Protein AF-A0A821JAG0-F1 (afdb_monomer_lite)

Radius of gyration: 14.78 Å; chains: 1; bounding box: 41×22×36 Å

Secondary structure (DSSP, 8-state):
---TT-----------SS------TTGGGSPTTT-------SS---EEEEEEE-SS-EEEEEEETTS-EEEEEEEPPP-

Sequence (79 aa):
ADDADGIHMDYFVVGAGNIVQNNHDHAGDVPAGSLKYFWGGAIVLGGFGLIEVNSTQMTFSFIEHSEKTLYQTTLNPRS

Structure (mmCIF, N/CA/C/O backbone):
data_AF-A0A821JAG0-F1
#
_entry.id   AF-A0A821JAG0-F1
#
loop_
_atom_site.group_PDB
_atom_site.id
_atom_site.type_symb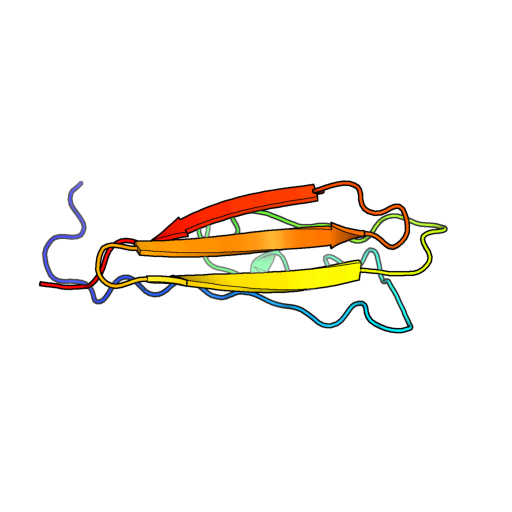ol
_atom_site.label_atom_id
_atom_site.label_alt_id
_atom_site.label_comp_id
_atom_site.label_asym_id
_atom_site.label_entity_id
_atom_site.label_seq_id
_atom_site.pdbx_PDB_ins_code
_atom_site.Cartn_x
_atom_site.Cartn_y
_atom_site.Cartn_z
_atom_site.occupancy
_atom_site.B_iso_or_equiv
_atom_site.auth_seq_id
_atom_site.auth_comp_id
_atom_site.auth_asym_id
_atom_site.auth_atom_id
_atom_site.pdbx_PDB_model_num
ATOM 1 N N . ALA A 1 1 ? -26.144 2.449 -6.835 1.00 39.78 1 ALA A N 1
ATOM 2 C CA . ALA A 1 1 ? -26.974 1.474 -6.114 1.00 39.78 1 ALA A CA 1
ATOM 3 C C . ALA A 1 1 ? -26.161 1.100 -4.898 1.00 39.78 1 ALA A C 1
ATOM 5 O O . ALA A 1 1 ? -24.997 0.774 -5.077 1.00 39.78 1 ALA A O 1
ATOM 6 N N . ASP A 1 2 ? -26.712 1.336 -3.714 1.00 44.66 2 ASP A N 1
ATOM 7 C CA . ASP A 1 2 ? -26.042 1.091 -2.443 1.00 44.66 2 ASP A CA 1
ATOM 8 C C . ASP A 1 2 ? -25.730 -0.398 -2.283 1.00 44.66 2 ASP A C 1
ATOM 10 O O . ASP A 1 2 ? -26.643 -1.224 -2.291 1.00 44.66 2 ASP A O 1
ATOM 14 N N . ASP A 1 3 ? -24.453 -0.720 -2.083 1.00 51.81 3 ASP A N 1
ATOM 15 C CA . ASP A 1 3 ? -23.970 -2.024 -1.615 1.00 51.81 3 ASP A CA 1
ATOM 16 C C . ASP A 1 3 ? -24.200 -2.146 -0.093 1.00 51.81 3 ASP A C 1
ATOM 18 O O . ASP A 1 3 ? -23.285 -2.407 0.692 1.00 51.81 3 ASP A O 1
ATOM 22 N N . ALA A 1 4 ? -25.432 -1.874 0.341 1.00 53.06 4 ALA A N 1
ATOM 23 C CA . ALA A 1 4 ? -25.848 -1.999 1.729 1.00 53.06 4 ALA A CA 1
ATOM 24 C C . ALA A 1 4 ? -25.730 -3.477 2.161 1.00 53.06 4 ALA A C 1
ATOM 26 O O . ALA A 1 4 ? -26.334 -4.346 1.538 1.00 53.06 4 ALA A O 1
ATOM 27 N N . ASP A 1 5 ? -24.940 -3.726 3.212 1.00 57.09 5 ASP A N 1
ATOM 28 C CA . ASP A 1 5 ? -24.638 -5.010 3.886 1.00 57.09 5 ASP A CA 1
ATOM 29 C C . ASP A 1 5 ? -23.416 -5.831 3.412 1.00 57.09 5 ASP A C 1
ATOM 31 O O . ASP A 1 5 ? -23.205 -6.957 3.868 1.00 57.09 5 ASP A O 1
ATOM 35 N N . GLY A 1 6 ? -22.531 -5.276 2.579 1.00 64.56 6 GLY A N 1
ATOM 36 C CA . GLY A 1 6 ? -21.233 -5.902 2.280 1.00 64.56 6 GLY A CA 1
ATOM 37 C C . GLY A 1 6 ? -20.138 -5.566 3.305 1.00 64.56 6 GLY A C 1
ATOM 38 O O . GLY A 1 6 ? -19.969 -4.407 3.680 1.00 64.56 6 GLY A O 1
ATOM 39 N N . ILE A 1 7 ? -19.319 -6.546 3.721 1.00 74.75 7 ILE A N 1
ATOM 40 C CA . ILE A 1 7 ? -18.052 -6.245 4.414 1.00 74.75 7 ILE A CA 1
ATOM 41 C C . ILE A 1 7 ? -17.138 -5.526 3.411 1.00 74.75 7 ILE A C 1
ATOM 43 O O . ILE A 1 7 ? -16.600 -6.154 2.501 1.00 74.75 7 ILE A O 1
ATOM 47 N N . HIS A 1 8 ? -16.948 -4.216 3.578 1.00 81.31 8 HIS A N 1
ATOM 48 C CA . HIS A 1 8 ? -15.992 -3.455 2.776 1.00 81.31 8 HIS A CA 1
ATOM 49 C C . HIS A 1 8 ? -14.570 -3.736 3.262 1.00 81.31 8 HIS A C 1
ATOM 51 O O . HIS A 1 8 ? -14.248 -3.437 4.412 1.00 81.31 8 HIS A O 1
ATOM 57 N N . MET A 1 9 ? -13.740 -4.329 2.402 1.00 89.62 9 MET A N 1
ATOM 58 C CA . MET A 1 9 ? -12.339 -4.641 2.688 1.00 89.62 9 MET A CA 1
ATOM 59 C C . MET A 1 9 ? -11.427 -3.991 1.661 1.00 89.62 9 MET A C 1
ATOM 61 O O . MET A 1 9 ? -11.567 -4.223 0.460 1.00 89.62 9 MET A O 1
ATOM 65 N N . ASP A 1 10 ? -10.455 -3.241 2.170 1.00 93.62 10 ASP A N 1
ATOM 66 C CA . ASP A 1 10 ? -9.368 -2.690 1.377 1.00 93.62 10 ASP A CA 1
ATOM 67 C C . ASP A 1 10 ? -8.176 -3.646 1.355 1.00 93.62 10 ASP A C 1
ATOM 69 O O . ASP A 1 10 ? -7.815 -4.258 2.364 1.00 93.62 10 ASP A O 1
ATOM 73 N N . TYR A 1 11 ? -7.533 -3.735 0.192 1.00 95.88 11 TYR A N 1
ATOM 74 C CA . TYR A 1 11 ? -6.325 -4.522 -0.021 1.00 95.88 11 TYR A CA 1
ATOM 75 C C . TYR A 1 11 ? -5.160 -3.591 -0.352 1.00 95.88 11 TYR A C 1
ATOM 77 O O . TYR A 1 11 ? -5.188 -2.868 -1.347 1.00 95.88 11 TYR A O 1
ATOM 85 N N . PHE A 1 12 ? -4.106 -3.649 0.461 1.00 97.19 12 PHE A N 1
ATOM 86 C CA . PHE A 1 12 ? -2.853 -2.935 0.223 1.00 97.19 12 PHE A CA 1
ATOM 87 C C . PHE A 1 12 ? -1.784 -3.928 -0.236 1.00 97.19 12 PHE A C 1
ATOM 89 O O . PHE A 1 12 ? -1.316 -4.751 0.549 1.00 97.19 12 PHE A O 1
ATOM 96 N N . VAL A 1 13 ? -1.388 -3.864 -1.509 1.00 96.75 13 VAL A N 1
ATOM 97 C CA . VAL A 1 13 ? -0.320 -4.715 -2.056 1.00 96.75 13 VAL A CA 1
ATOM 98 C C . VAL A 1 13 ? 1.010 -3.971 -1.960 1.00 96.75 13 VAL A C 1
ATOM 100 O O . VAL A 1 13 ? 1.254 -3.022 -2.700 1.00 96.75 13 VAL A O 1
ATOM 103 N N . VAL A 1 14 ? 1.879 -4.410 -1.046 1.00 96.12 14 VAL A N 1
ATOM 104 C CA . VAL A 1 14 ? 3.202 -3.812 -0.804 1.00 96.12 14 VAL A CA 1
ATOM 105 C C . VAL A 1 14 ? 4.280 -4.871 -1.033 1.00 96.12 14 VAL A C 1
ATOM 107 O O . VAL A 1 14 ? 4.604 -5.648 -0.141 1.00 96.12 14 VAL A O 1
ATOM 110 N N . GLY A 1 15 ? 4.822 -4.916 -2.252 1.00 94.69 15 GLY A N 1
ATOM 111 C CA . 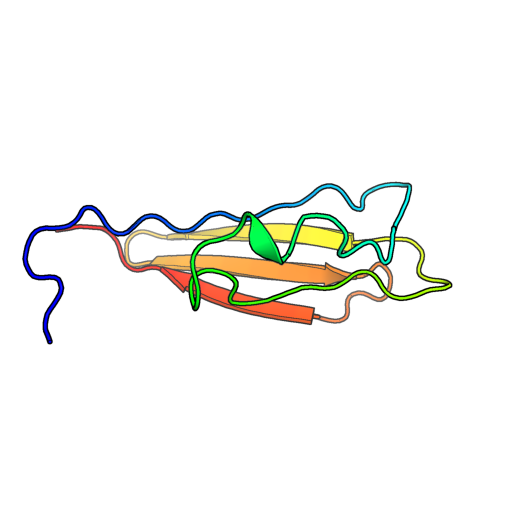GLY A 1 15 ? 5.834 -5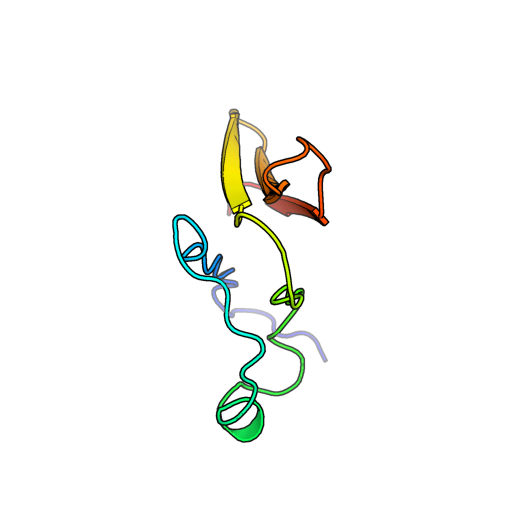.899 -2.673 1.00 94.69 15 GLY A CA 1
ATOM 112 C C . GLY A 1 15 ? 7.074 -5.290 -3.333 1.00 94.69 15 GLY A C 1
ATOM 113 O O . GLY A 1 15 ? 7.876 -6.010 -3.918 1.00 94.69 15 GLY A O 1
ATOM 114 N N . ALA A 1 16 ? 7.236 -3.969 -3.254 1.00 94.38 16 ALA A N 1
ATOM 115 C CA . ALA A 1 16 ? 8.217 -3.203 -4.021 1.00 94.38 16 ALA A CA 1
ATOM 116 C C . ALA A 1 16 ? 9.526 -2.917 -3.254 1.00 94.38 16 ALA A C 1
ATOM 118 O O . ALA A 1 16 ? 10.154 -1.891 -3.483 1.00 94.38 16 ALA A O 1
ATOM 119 N N . GLY A 1 17 ? 9.949 -3.789 -2.331 1.00 92.31 17 GLY A N 1
ATOM 120 C CA . GLY A 1 17 ? 11.121 -3.538 -1.472 1.00 92.31 17 GLY A CA 1
ATOM 121 C C . GLY A 1 17 ? 12.491 -3.764 -2.132 1.00 92.31 17 GLY A C 1
ATOM 122 O O . GLY A 1 17 ? 13.509 -3.406 -1.552 1.00 92.31 17 GLY A O 1
ATOM 123 N N . ASN A 1 18 ? 12.531 -4.383 -3.315 1.00 89.88 18 ASN A N 1
ATOM 124 C CA . ASN A 1 18 ? 13.774 -4.670 -4.047 1.00 89.88 18 ASN A CA 1
ATOM 125 C C . ASN A 1 18 ? 13.582 -4.594 -5.569 1.00 89.88 18 ASN A C 1
ATOM 127 O O . ASN A 1 18 ? 14.416 -4.047 -6.281 1.00 89.88 18 ASN A O 1
ATOM 131 N N . ILE A 1 19 ? 12.475 -5.145 -6.076 1.00 89.56 19 ILE A N 1
ATOM 132 C CA . ILE A 1 19 ? 12.160 -5.187 -7.507 1.00 89.56 19 ILE A CA 1
ATOM 133 C C . ILE A 1 19 ? 10.827 -4.479 -7.731 1.00 89.56 19 ILE A C 1
ATOM 135 O O . ILE A 1 19 ? 9.872 -4.700 -6.988 1.00 89.56 19 ILE A O 1
ATOM 139 N N . VAL A 1 20 ? 10.765 -3.660 -8.780 1.00 91.88 20 VAL A N 1
ATOM 140 C CA . VAL A 1 20 ? 9.540 -3.005 -9.249 1.00 91.88 20 VAL A CA 1
ATOM 141 C C . VAL A 1 20 ? 9.254 -3.466 -10.669 1.00 91.88 20 VAL A C 1
ATOM 143 O O . VAL A 1 20 ? 10.147 -3.470 -11.516 1.00 91.88 20 VAL A O 1
ATOM 146 N N . GLN A 1 21 ? 8.014 -3.880 -10.923 1.00 90.31 21 GLN A N 1
ATOM 147 C CA . GLN A 1 21 ? 7.581 -4.369 -12.228 1.00 90.31 21 GLN A CA 1
ATOM 148 C C . GLN A 1 21 ? 6.358 -3.594 -12.708 1.00 90.31 21 GLN A C 1
ATOM 150 O O . GLN A 1 21 ? 5.353 -3.507 -12.006 1.00 90.31 21 GLN A O 1
ATOM 155 N N . ASN A 1 22 ? 6.439 -3.087 -13.937 1.00 92.50 22 ASN A N 1
ATOM 156 C CA . ASN A 1 22 ? 5.307 -2.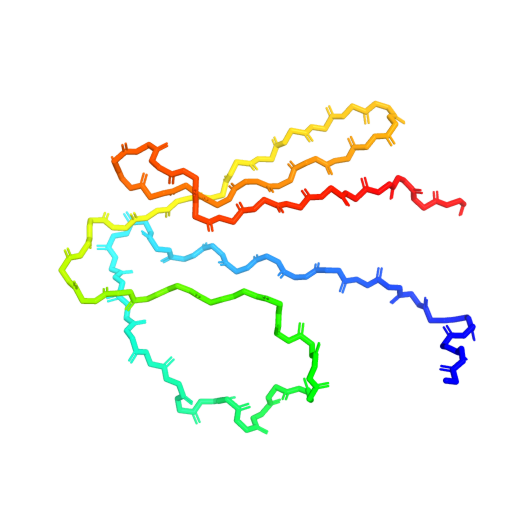490 -14.636 1.00 92.50 22 ASN A CA 1
ATOM 157 C C . ASN A 1 22 ? 4.526 -3.568 -15.407 1.00 92.50 22 ASN A C 1
ATOM 159 O O . ASN A 1 22 ? 4.577 -3.607 -16.636 1.00 92.50 22 ASN A O 1
ATOM 163 N N . ASN A 1 23 ? 3.895 -4.506 -14.697 1.00 90.75 23 ASN A N 1
ATOM 164 C CA . ASN A 1 23 ? 3.132 -5.598 -15.306 1.00 90.75 23 ASN A CA 1
ATOM 165 C C . ASN A 1 23 ? 1.626 -5.426 -15.027 1.00 90.75 23 ASN A C 1
ATOM 167 O O . ASN A 1 23 ? 1.230 -5.181 -13.889 1.00 90.75 23 ASN A O 1
ATOM 171 N N . HIS A 1 24 ? 0.807 -5.579 -16.073 1.00 93.50 24 HIS A N 1
ATOM 172 C CA . HIS A 1 24 ? -0.655 -5.469 -16.034 1.00 93.50 24 HIS A CA 1
ATOM 173 C C . HIS A 1 24 ? -1.380 -6.690 -16.631 1.00 93.50 24 HIS A C 1
ATOM 175 O O . HIS A 1 24 ? -2.567 -6.603 -16.941 1.00 93.50 24 HIS A O 1
ATOM 181 N N . ASP A 1 25 ? -0.703 -7.829 -16.782 1.00 95.94 25 ASP A N 1
ATOM 182 C CA . ASP A 1 25 ? -1.222 -9.019 -17.472 1.00 95.94 25 ASP A CA 1
ATOM 183 C C . ASP A 1 25 ? -2.511 -9.564 -16.824 1.00 95.94 25 ASP A C 1
ATOM 185 O O . ASP A 1 25 ? -3.369 -10.108 -17.513 1.00 95.94 25 ASP A O 1
ATOM 189 N N . HIS A 1 26 ? -2.693 -9.338 -15.517 1.00 96.50 26 HIS A N 1
ATOM 190 C CA . HIS A 1 26 ? -3.871 -9.749 -14.740 1.00 96.50 26 HIS A CA 1
ATOM 191 C C . HIS A 1 26 ? -4.910 -8.637 -14.526 1.00 96.50 26 HIS A C 1
ATOM 193 O O . HIS A 1 26 ? -5.818 -8.783 -13.710 1.00 96.50 26 HIS A O 1
ATOM 199 N N . ALA A 1 27 ? -4.817 -7.505 -15.232 1.00 95.00 27 ALA A N 1
ATOM 200 C CA . ALA A 1 27 ? -5.765 -6.402 -15.044 1.00 95.00 27 ALA A CA 1
ATOM 201 C C . ALA A 1 27 ? -7.225 -6.813 -15.325 1.00 95.00 27 ALA A C 1
ATOM 203 O O . ALA A 1 27 ? -8.136 -6.287 -14.691 1.00 95.00 27 ALA A O 1
ATOM 204 N N . GLY A 1 28 ? -7.442 -7.765 -16.241 1.00 97.25 28 GLY A N 1
ATOM 205 C CA . GLY A 1 28 ? -8.765 -8.319 -16.549 1.00 97.25 28 GLY A CA 1
ATOM 206 C C . GLY A 1 28 ? -9.324 -9.276 -15.490 1.00 97.25 28 GLY A C 1
ATOM 207 O O . GLY A 1 28 ? -10.531 -9.505 -15.473 1.00 97.25 28 GLY A O 1
ATOM 208 N N . ASP A 1 29 ? -8.477 -9.792 -14.595 1.00 97.88 29 ASP A N 1
ATOM 209 C CA . ASP A 1 29 ? -8.876 -10.705 -13.516 1.00 97.88 29 ASP A CA 1
ATOM 210 C C . ASP A 1 29 ? -9.363 -9.943 -12.267 1.00 97.88 29 ASP A C 1
ATOM 212 O O . ASP A 1 29 ? -9.963 -10.523 -11.360 1.00 97.88 29 ASP A O 1
ATOM 216 N N . VAL A 1 30 ? -9.110 -8.631 -12.206 1.00 95.56 30 VAL A N 1
ATOM 217 C CA . VAL A 1 30 ? -9.473 -7.762 -11.081 1.00 95.56 30 VAL A CA 1
ATOM 218 C C . VAL A 1 30 ? -10.867 -7.159 -11.313 1.00 95.56 30 VAL A C 1
ATOM 220 O O . VAL A 1 30 ? -11.087 -6.531 -12.352 1.00 95.56 30 VAL A O 1
ATOM 223 N N . PRO A 1 31 ? -11.817 -7.272 -10.358 1.00 95.31 31 PRO A N 1
ATOM 224 C CA . PRO A 1 31 ? -13.149 -6.691 -10.501 1.00 95.31 31 PRO A CA 1
ATOM 225 C C . PRO A 1 31 ? -13.106 -5.202 -10.851 1.00 95.31 31 PRO A C 1
ATOM 227 O O . PRO A 1 31 ? -12.385 -4.417 -10.222 1.00 95.31 31 PRO A O 1
ATOM 230 N N . ALA A 1 32 ? -13.909 -4.806 -11.838 1.00 94.75 32 ALA A N 1
ATOM 231 C CA . ALA A 1 32 ? -13.958 -3.431 -12.315 1.00 94.75 32 ALA A CA 1
ATOM 232 C C . ALA A 1 32 ? -14.204 -2.442 -11.162 1.00 94.75 32 ALA A C 1
ATOM 234 O O . ALA A 1 32 ? -15.130 -2.595 -10.369 1.00 94.75 32 ALA A O 1
ATOM 235 N N . GLY A 1 33 ? -13.349 -1.421 -11.069 1.00 93.38 33 GLY A N 1
ATOM 236 C CA . GLY A 1 33 ? -13.443 -0.366 -10.056 1.00 93.38 33 GLY A CA 1
ATOM 237 C C . GLY A 1 33 ? -12.887 -0.719 -8.671 1.00 93.38 33 GLY A C 1
ATOM 238 O O . GLY A 1 33 ? -12.868 0.160 -7.807 1.00 93.38 33 GLY A O 1
ATOM 239 N N . SER A 1 34 ? -12.406 -1.947 -8.443 1.00 94.75 34 SER A N 1
ATOM 240 C CA . SER A 1 34 ? -11.776 -2.324 -7.167 1.00 94.75 34 SER A CA 1
ATOM 241 C C . SER A 1 34 ? -10.350 -1.774 -7.021 1.00 94.75 34 SER A C 1
ATOM 243 O O . SER A 1 34 ? -9.989 -1.305 -5.944 1.00 94.75 34 SER A O 1
ATOM 245 N N . LEU A 1 35 ? -9.561 -1.731 -8.104 1.00 96.19 35 LEU A N 1
ATOM 246 C CA . LEU A 1 35 ? -8.227 -1.121 -8.108 1.00 96.19 35 LEU A CA 1
ATOM 247 C C . LEU A 1 35 ? -8.322 0.402 -7.910 1.00 96.19 35 LEU A C 1
ATOM 249 O O . LEU A 1 35 ? -8.830 1.113 -8.776 1.00 96.19 35 LEU A O 1
ATOM 253 N N . LYS A 1 36 ? -7.814 0.905 -6.777 1.00 96.06 36 LYS A N 1
ATOM 254 C CA . LYS A 1 36 ? -7.810 2.347 -6.452 1.00 96.06 36 LYS A CA 1
ATOM 255 C C . LYS A 1 36 ? -6.505 3.054 -6.804 1.00 96.06 36 LYS A C 1
ATOM 257 O O . LYS A 1 36 ? -6.526 4.225 -7.167 1.00 96.06 36 LYS A O 1
ATOM 262 N N . TYR A 1 37 ? -5.380 2.351 -6.704 1.00 96.56 37 TYR A N 1
ATOM 263 C CA . TYR A 1 37 ? -4.058 2.900 -6.984 1.00 96.56 37 TYR A CA 1
ATOM 264 C C . TYR A 1 37 ? -3.104 1.806 -7.470 1.00 96.56 37 TYR A C 1
ATOM 266 O O . TYR A 1 37 ? -3.117 0.695 -6.944 1.00 96.56 37 TYR A O 1
ATOM 274 N N . PHE A 1 38 ? -2.260 2.133 -8.449 1.00 95.62 38 PHE A N 1
ATOM 275 C CA . PHE A 1 38 ? -1.173 1.282 -8.930 1.00 95.62 38 PHE A CA 1
ATOM 276 C C . PHE A 1 38 ? 0.081 2.127 -9.150 1.00 95.62 38 PHE A C 1
ATOM 278 O O . PHE A 1 38 ? 0.007 3.233 -9.687 1.00 95.62 38 PHE A O 1
ATOM 285 N N . TRP A 1 39 ? 1.235 1.575 -8.784 1.00 93.81 39 TRP A N 1
ATOM 286 C CA . TRP A 1 39 ? 2.539 2.146 -9.088 1.00 93.81 39 TRP A CA 1
ATOM 287 C C . TRP A 1 39 ? 3.526 1.026 -9.398 1.00 93.81 39 TRP A C 1
ATOM 289 O O . TRP A 1 39 ? 3.636 0.053 -8.654 1.00 93.81 39 TRP A O 1
ATOM 299 N N . GLY A 1 40 ? 4.245 1.187 -10.502 1.00 88.00 40 GLY A N 1
ATOM 300 C CA . GLY A 1 40 ? 5.205 0.210 -11.002 1.00 88.00 40 GLY A CA 1
ATOM 301 C C . GLY A 1 40 ? 6.179 0.837 -11.993 1.00 88.00 40 GLY A C 1
ATOM 302 O O . GLY A 1 40 ? 6.526 0.205 -12.979 1.00 88.00 40 GLY A O 1
ATOM 303 N N . GLY A 1 41 ? 6.553 2.107 -11.797 1.00 77.44 41 GLY A N 1
ATOM 304 C CA . GLY A 1 41 ? 7.365 2.862 -12.758 1.00 77.44 41 GLY A CA 1
ATOM 305 C C . GLY A 1 41 ? 8.684 2.168 -13.123 1.00 77.44 41 GLY A C 1
ATOM 306 O O . GLY A 1 41 ? 9.274 1.455 -12.316 1.00 77.44 41 GLY A O 1
ATOM 307 N N . ALA A 1 42 ? 9.168 2.382 -14.348 1.00 62.16 42 ALA A N 1
ATOM 308 C CA . ALA A 1 42 ? 10.502 1.933 -14.735 1.00 62.16 42 ALA A CA 1
ATOM 309 C C . ALA A 1 42 ? 11.565 2.833 -14.076 1.00 62.16 42 ALA A C 1
ATOM 311 O O . ALA A 1 42 ? 11.416 4.052 -14.076 1.00 62.16 42 ALA A O 1
ATOM 312 N N . ILE A 1 43 ? 12.662 2.240 -13.587 1.00 67.88 43 ILE A N 1
ATOM 313 C 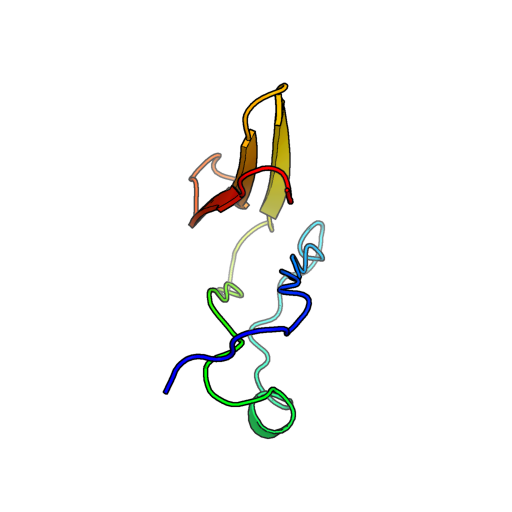CA . ILE A 1 43 ? 13.830 2.954 -13.023 1.00 67.88 43 ILE A CA 1
ATOM 314 C C . ILE A 1 43 ? 13.536 3.646 -11.674 1.00 67.88 43 ILE A C 1
ATOM 316 O O . ILE A 1 43 ? 13.843 4.815 -11.466 1.00 67.88 43 ILE A O 1
ATOM 320 N N . VAL A 1 44 ? 12.954 2.913 -10.726 1.00 74.38 44 VAL A N 1
ATOM 321 C CA . VAL A 1 44 ? 12.731 3.374 -9.344 1.00 74.38 44 VAL A CA 1
ATOM 322 C C . VAL A 1 44 ? 13.280 2.340 -8.363 1.00 74.38 44 VAL A C 1
ATOM 324 O O . VAL A 1 44 ? 13.194 1.140 -8.620 1.00 74.38 44 VAL A O 1
ATOM 327 N N . LEU A 1 45 ? 13.842 2.786 -7.235 1.00 89.25 45 LEU A N 1
ATOM 328 C CA . LEU A 1 45 ? 14.452 1.902 -6.222 1.00 89.25 45 LEU A CA 1
ATOM 329 C C . LEU A 1 45 ? 13.428 1.223 -5.296 1.00 89.25 45 LEU A C 1
ATOM 331 O O . LEU A 1 45 ? 13.796 0.698 -4.248 1.00 89.25 45 LEU A O 1
ATOM 335 N N . GLY A 1 46 ? 12.146 1.242 -5.664 1.00 92.94 46 GLY A N 1
ATOM 336 C CA . GLY A 1 46 ? 11.089 0.650 -4.858 1.00 92.94 46 GLY A CA 1
ATOM 337 C C . GLY A 1 46 ? 10.379 1.619 -3.923 1.00 92.94 46 GLY A C 1
ATOM 338 O O . GLY A 1 46 ? 10.502 2.843 -4.026 1.00 92.94 46 GLY A O 1
ATOM 339 N N . GLY A 1 47 ? 9.591 1.030 -3.033 1.00 94.06 47 GLY A N 1
ATOM 340 C CA . GLY A 1 47 ? 8.743 1.731 -2.081 1.00 94.06 47 GLY A CA 1
ATOM 341 C C . GLY A 1 47 ? 8.125 0.784 -1.058 1.00 94.06 47 GLY A C 1
ATOM 342 O O . GLY A 1 47 ? 8.188 -0.441 -1.191 1.00 94.06 47 GLY A O 1
ATOM 343 N N . PHE A 1 48 ? 7.520 1.362 -0.027 1.00 96.31 48 PHE A N 1
ATOM 344 C CA . PHE A 1 48 ? 6.919 0.640 1.089 1.00 96.31 48 PHE A CA 1
ATOM 345 C C . PHE A 1 48 ? 5.639 1.330 1.566 1.00 96.31 48 PHE A C 1
ATOM 347 O O . PHE A 1 48 ? 5.419 2.517 1.330 1.00 96.31 48 PHE A O 1
ATOM 354 N N . GLY A 1 49 ? 4.779 0.564 2.232 1.00 97.69 49 GLY A N 1
ATOM 355 C CA . GLY A 1 49 ? 3.599 1.084 2.908 1.00 97.69 49 GLY A CA 1
ATOM 356 C C . GLY A 1 49 ? 3.925 1.466 4.348 1.00 97.69 49 GLY A C 1
ATOM 357 O O . GLY A 1 49 ? 4.498 0.661 5.081 1.00 97.69 49 GLY A O 1
ATOM 358 N N . LEU A 1 50 ? 3.531 2.668 4.753 1.00 98.25 50 LEU A N 1
ATOM 359 C CA . LEU A 1 50 ? 3.489 3.110 6.140 1.00 98.25 50 LEU A CA 1
ATOM 360 C C . LEU A 1 50 ? 2.037 3.083 6.618 1.00 98.25 50 LEU A C 1
ATOM 362 O O . LEU A 1 50 ? 1.147 3.593 5.939 1.00 98.25 50 LEU A O 1
ATOM 366 N N . ILE A 1 51 ? 1.810 2.480 7.781 1.00 98.38 51 ILE A N 1
ATOM 367 C CA . ILE A 1 51 ? 0.497 2.406 8.417 1.00 98.38 51 ILE A CA 1
ATOM 368 C C . ILE A 1 51 ? 0.571 3.118 9.762 1.00 98.38 51 ILE A C 1
ATOM 370 O O . ILE A 1 51 ? 1.361 2.743 10.627 1.00 98.38 51 ILE A O 1
ATOM 374 N N . GLU A 1 52 ? -0.298 4.104 9.945 1.00 98.56 52 GLU A N 1
ATOM 375 C CA . GLU A 1 52 ? -0.489 4.817 11.204 1.00 98.56 52 GLU A CA 1
ATOM 376 C C . GLU A 1 52 ? -1.893 4.525 11.724 1.00 98.56 52 GLU A C 1
ATOM 378 O O . GLU A 1 52 ? -2.873 4.710 11.006 1.00 98.56 52 GLU A O 1
ATOM 383 N N . VAL A 1 53 ? -2.013 4.059 12.966 1.00 97.94 53 VAL A N 1
ATOM 384 C CA . VAL A 1 53 ? -3.306 3.694 13.562 1.00 97.94 53 VAL A CA 1
ATOM 385 C C . VAL A 1 53 ? -3.505 4.450 14.863 1.00 97.94 53 VAL A C 1
ATOM 387 O O . VAL A 1 53 ? -2.618 4.489 15.714 1.00 97.94 53 VAL A O 1
ATOM 390 N N . ASN A 1 54 ? -4.695 5.014 15.034 1.00 96.88 54 ASN A N 1
ATOM 391 C CA . ASN A 1 54 ? -5.177 5.552 16.298 1.00 96.88 54 ASN A CA 1
ATOM 392 C C . ASN A 1 54 ? -6.610 5.054 16.572 1.00 96.88 54 ASN A C 1
ATOM 394 O O . ASN A 1 54 ? -7.151 4.233 15.833 1.00 96.88 54 ASN A O 1
ATOM 398 N N . SER A 1 55 ? -7.228 5.520 17.659 1.00 96.00 55 SER A N 1
ATOM 399 C CA . SER A 1 55 ? -8.564 5.065 18.066 1.00 96.00 55 SER A CA 1
ATOM 400 C C . SER A 1 55 ? -9.692 5.471 17.113 1.00 96.00 55 SER A C 1
ATOM 402 O O . SER A 1 55 ? -10.776 4.900 17.199 1.00 96.00 55 SER A O 1
ATOM 404 N N . THR A 1 56 ? -9.472 6.449 16.232 1.00 96.31 56 THR A N 1
ATOM 405 C CA . THR A 1 56 ? -10.502 7.003 15.343 1.00 96.31 56 THR A CA 1
ATOM 406 C C . THR A 1 56 ? -10.273 6.682 13.875 1.00 96.31 56 THR A C 1
ATOM 408 O O . THR A 1 56 ? -11.214 6.807 13.101 1.00 96.31 56 THR A O 1
ATOM 411 N N . GLN A 1 57 ? -9.056 6.300 13.476 1.00 96.81 57 GLN A N 1
ATOM 412 C CA . GLN A 1 57 ? -8.722 5.987 12.088 1.00 96.81 57 GLN A CA 1
ATOM 413 C C . GLN A 1 57 ? -7.408 5.209 11.932 1.00 96.81 57 GLN A C 1
ATOM 415 O O . GLN A 1 57 ? -6.521 5.240 12.787 1.00 96.81 57 GLN A O 1
ATOM 420 N N . MET A 1 58 ? -7.267 4.589 10.766 1.00 97.81 58 MET A N 1
ATOM 421 C CA . MET A 1 58 ? -6.017 4.100 10.198 1.00 97.81 58 MET A CA 1
ATOM 422 C C . MET A 1 58 ? -5.683 4.927 8.952 1.00 97.81 58 MET A C 1
ATOM 424 O O . MET A 1 58 ? -6.526 5.076 8.074 1.00 97.81 58 MET A O 1
ATOM 428 N N . THR A 1 59 ? -4.458 5.425 8.838 1.00 98.44 59 THR A N 1
ATOM 429 C CA . THR A 1 59 ? -3.932 6.046 7.618 1.00 98.44 59 THR A CA 1
ATOM 430 C C . THR A 1 59 ? -2.919 5.102 6.983 1.00 98.44 59 THR A C 1
ATOM 432 O O . THR A 1 59 ? -2.011 4.616 7.654 1.00 98.44 59 THR A O 1
ATOM 435 N N . PHE A 1 60 ? -3.075 4.844 5.688 1.00 98.50 6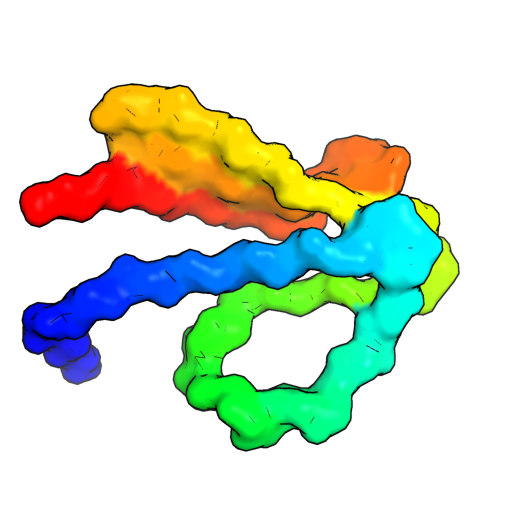0 PHE A N 1
ATOM 436 C CA . PHE A 1 60 ? -2.087 4.149 4.871 1.00 98.50 60 PHE A CA 1
ATOM 437 C C . PHE A 1 60 ? -1.441 5.143 3.910 1.00 98.50 60 PHE A C 1
ATOM 439 O O . PHE A 1 60 ? -2.154 5.812 3.160 1.00 98.50 60 PHE A O 1
ATOM 446 N N . SER A 1 61 ? -0.112 5.175 3.889 1.00 98.56 61 SER A N 1
ATOM 447 C CA . SER A 1 61 ? 0.695 5.968 2.962 1.00 98.56 61 SER A CA 1
ATOM 448 C C . SER A 1 61 ? 1.617 5.046 2.177 1.00 98.56 61 SER A C 1
ATOM 450 O O . SER A 1 61 ? 2.411 4.314 2.764 1.00 98.56 61 SER A O 1
ATOM 452 N N . PHE A 1 62 ? 1.545 5.082 0.848 1.00 97.88 62 PHE A N 1
ATOM 453 C CA . PHE A 1 62 ? 2.516 4.413 -0.011 1.00 97.88 62 PHE A CA 1
ATOM 454 C C . PHE A 1 62 ? 3.627 5.399 -0.362 1.00 97.88 62 PHE A C 1
ATOM 456 O O . PHE A 1 62 ? 3.345 6.473 -0.893 1.00 97.88 62 PHE A O 1
ATOM 463 N N . ILE A 1 63 ? 4.871 5.061 -0.035 1.00 96.81 63 ILE A N 1
ATOM 464 C CA . ILE A 1 63 ? 6.021 5.968 -0.101 1.00 96.81 63 ILE A CA 1
ATOM 465 C C . ILE A 1 63 ? 7.103 5.319 -0.971 1.00 96.81 63 ILE A C 1
ATOM 467 O O . ILE A 1 63 ? 7.442 4.153 -0.764 1.00 96.81 63 ILE A O 1
ATOM 471 N N . GLU A 1 64 ? 7.640 6.046 -1.954 1.00 94.44 64 GLU A N 1
ATOM 472 C CA . GLU A 1 64 ? 8.803 5.581 -2.731 1.00 94.44 64 GLU A CA 1
ATOM 473 C C . GLU A 1 64 ? 10.130 5.904 -2.034 1.00 94.44 64 GLU A C 1
ATOM 475 O O . GLU A 1 64 ? 10.192 6.678 -1.082 1.00 94.44 64 GLU A O 1
ATOM 480 N N . HIS A 1 65 ? 11.225 5.342 -2.545 1.00 91.75 65 HIS A N 1
ATOM 481 C CA . HIS A 1 65 ? 12.578 5.510 -2.000 1.00 91.75 65 HIS A CA 1
ATOM 482 C C . HIS A 1 65 ? 13.042 6.967 -1.793 1.00 91.75 65 HIS A C 1
ATOM 484 O O . HIS A 1 65 ? 14.006 7.198 -1.071 1.00 91.75 65 HIS A O 1
ATOM 490 N N . SER A 1 66 ? 12.421 7.933 -2.476 1.00 92.38 66 SER A N 1
ATOM 491 C CA . SER A 1 66 ? 12.733 9.364 -2.387 1.00 92.38 66 SER A CA 1
ATOM 492 C C . SER A 1 66 ? 11.992 10.072 -1.243 1.00 92.38 66 SER A C 1
ATOM 494 O O . SER A 1 66 ? 12.042 11.295 -1.160 1.00 92.38 66 SER A O 1
ATOM 496 N N . GLU A 1 67 ? 11.269 9.316 -0.406 1.00 93.44 67 GLU A N 1
ATOM 497 C CA . GLU A 1 67 ? 10.336 9.799 0.626 1.00 93.44 67 GLU A CA 1
ATOM 498 C C . GLU A 1 67 ? 9.090 10.502 0.069 1.00 93.44 67 GLU A C 1
ATOM 500 O O . GLU A 1 67 ? 8.253 11.013 0.814 1.00 93.44 67 GLU A O 1
ATOM 505 N N . LYS A 1 68 ? 8.900 10.486 -1.252 1.00 94.62 68 LYS A N 1
ATOM 506 C CA . LYS A 1 68 ? 7.681 10.991 -1.872 1.00 94.62 68 LYS A CA 1
ATOM 507 C C . LYS A 1 68 ? 6.499 10.072 -1.559 1.00 94.62 68 LYS A C 1
ATOM 509 O O . LYS A 1 68 ? 6.495 8.892 -1.917 1.00 94.62 68 LYS A O 1
ATOM 514 N N . THR A 1 69 ? 5.446 10.647 -0.983 1.00 97.44 69 THR A N 1
ATOM 515 C CA . THR A 1 69 ? 4.143 9.984 -0.863 1.00 97.44 69 THR A CA 1
ATOM 516 C C . THR A 1 69 ? 3.506 9.841 -2.243 1.00 97.44 69 THR A C 1
ATOM 518 O O . THR A 1 69 ? 3.184 10.820 -2.916 1.00 97.44 69 THR A O 1
ATOM 521 N N . LEU A 1 70 ? 3.332 8.596 -2.663 1.00 95.88 70 LEU A N 1
ATOM 522 C CA . LEU A 1 70 ? 2.741 8.190 -3.931 1.00 95.88 70 LEU A CA 1
ATOM 523 C C . LEU A 1 70 ? 1.213 8.120 -3.869 1.00 95.88 70 LEU A C 1
ATOM 525 O O . LEU A 1 70 ? 0.530 8.496 -4.821 1.00 95.88 70 LEU A O 1
ATOM 529 N N . TYR A 1 71 ? 0.693 7.628 -2.746 1.00 97.81 71 TYR A N 1
ATOM 530 C CA . TYR A 1 71 ? -0.731 7.464 -2.476 1.00 97.81 71 TYR A CA 1
ATOM 531 C C . TYR A 1 71 ? -0.977 7.522 -0.973 1.00 97.81 71 TYR A C 1
ATOM 533 O O . TYR A 1 71 ? -0.142 7.060 -0.198 1.00 97.81 71 TYR A O 1
ATOM 541 N N . GLN A 1 72 ? -2.127 8.052 -0.563 1.00 98.38 72 GLN A N 1
ATOM 542 C CA . GLN A 1 72 ? -2.547 8.048 0.832 1.00 98.38 72 GLN A CA 1
ATOM 543 C C . GLN A 1 72 ? -4.060 7.854 0.927 1.00 98.38 72 GLN A C 1
ATOM 545 O O . GLN A 1 72 ? -4.811 8.449 0.156 1.00 98.38 72 GLN A O 1
ATOM 550 N N . THR A 1 73 ? -4.503 7.043 1.885 1.00 97.81 73 THR A N 1
ATOM 551 C CA . THR A 1 73 ? -5.923 6.873 2.215 1.00 97.81 73 THR A CA 1
ATOM 552 C C . THR A 1 73 ? -6.123 6.722 3.718 1.00 97.81 73 THR A C 1
ATOM 554 O O . THR A 1 73 ? -5.206 6.332 4.443 1.00 97.81 73 THR A O 1
ATOM 557 N N . THR A 1 74 ? -7.335 7.015 4.180 1.00 97.50 74 THR A N 1
ATOM 558 C CA . THR A 1 74 ? -7.737 6.885 5.579 1.00 97.50 74 THR A CA 1
ATOM 559 C C . THR A 1 74 ? -8.963 5.988 5.688 1.00 97.50 74 THR A C 1
ATOM 561 O O . THR A 1 74 ? -9.928 6.133 4.941 1.00 97.50 74 THR A O 1
ATOM 564 N N . LEU A 1 75 ? -8.912 5.072 6.648 1.00 94.94 75 LEU A N 1
ATOM 565 C CA . LEU A 1 75 ? -9.940 4.106 6.991 1.00 94.94 75 LEU A CA 1
ATOM 566 C C . LEU A 1 75 ? -10.474 4.414 8.385 1.00 94.94 75 LEU A C 1
ATOM 568 O O . LEU A 1 75 ? -9.702 4.526 9.338 1.00 94.94 75 LEU A O 1
ATOM 572 N N . ASN A 1 76 ? -11.793 4.502 8.515 1.00 93.69 76 ASN A N 1
ATOM 573 C CA . ASN A 1 76 ? -12.436 4.616 9.819 1.00 93.69 76 ASN A CA 1
ATOM 574 C C . ASN A 1 76 ? -12.651 3.217 10.428 1.00 93.69 76 ASN A C 1
ATOM 576 O O . ASN A 1 76 ? -12.852 2.253 9.682 1.00 93.69 76 ASN A O 1
ATOM 580 N N . PRO A 1 77 ? -12.646 3.082 11.767 1.00 91.62 77 PRO A N 1
ATOM 581 C CA . PRO A 1 77 ? -13.061 1.864 12.441 1.00 91.62 77 PRO A CA 1
ATOM 582 C C . PRO A 1 77 ? -14.445 1.425 11.969 1.00 91.62 77 PRO A C 1
ATOM 584 O O . PRO A 1 77 ? -15.339 2.248 11.762 1.00 91.62 77 PRO A O 1
ATOM 587 N N . ARG A 1 78 ? -14.624 0.113 11.818 1.00 86.75 78 ARG A N 1
ATOM 588 C CA . ARG A 1 78 ? -15.946 -0.463 11.567 1.00 86.75 78 ARG A CA 1
ATOM 589 C C . ARG A 1 78 ? -16.789 -0.340 12.840 1.00 86.75 78 ARG A C 1
ATOM 591 O O . ARG A 1 78 ? -16.257 -0.526 13.935 1.00 86.75 78 ARG A O 1
ATOM 598 N N . SER A 1 79 ? -18.065 -0.002 12.667 1.00 74.44 79 SER A N 1
ATOM 599 C CA . SER A 1 79 ? -19.087 0.073 13.722 1.00 74.44 79 SER A CA 1
ATOM 600 C C . SER A 1 79 ? -19.444 -1.292 14.290 1.00 74.44 79 SER A C 1
ATOM 602 O O . SER A 1 79 ? -19.521 -2.237 13.470 1.00 74.44 79 SER A O 1
#

Organism: NCBI:txid392030

InterPro domains:
  IPR029052 Metallo-dependent phosphatase-like [G3DSA:3.60.21.10] (1-79)

pLDDT: mean 89.76, std 13.07, range [39.78, 98.56]

Foldseek 3Di:
DDPPPDDDDADDDADFQAAAAPDCPCVVVDPPPNDPDDDRDPPFRGWGWDWDDDPFWIKIFIAGPVRDTPDIDIDGDDD